Protein AF-A0AAV1Y7Z6-F1 (afdb_monomer_lite)

Structure (mmCIF, N/CA/C/O backbone):
data_AF-A0AAV1Y7Z6-F1
#
_entry.id   AF-A0AAV1Y7Z6-F1
#
loop_
_atom_site.group_PDB
_atom_site.id
_atom_site.type_symbol
_atom_site.label_atom_id
_atom_site.label_alt_id
_atom_site.label_comp_id
_atom_site.label_asym_id
_atom_site.label_entity_id
_atom_site.label_seq_id
_atom_site.pdbx_PDB_ins_code
_atom_site.Cartn_x
_atom_site.Cartn_y
_atom_site.Cartn_z
_atom_site.occupancy
_atom_site.B_iso_or_equiv
_atom_site.auth_seq_id
_atom_site.auth_comp_id
_atom_site.auth_asym_id
_atom_site.auth_atom_id
_atom_site.pdbx_PDB_model_num
ATOM 1 N N . MET A 1 1 ? 14.861 5.936 -21.894 1.00 63.06 1 MET A N 1
ATOM 2 C CA . MET A 1 1 ? 13.952 5.192 -22.804 1.00 63.06 1 MET A CA 1
ATOM 3 C C . MET A 1 1 ? 13.236 6.095 -23.799 1.00 63.06 1 MET A C 1
ATOM 5 O O . MET A 1 1 ? 13.528 5.926 -24.965 1.00 63.06 1 MET A O 1
ATOM 9 N N . ARG A 1 2 ? 12.357 7.040 -23.411 1.00 76.00 2 ARG A N 1
ATOM 10 C CA . ARG A 1 2 ? 11.553 7.829 -24.386 1.00 76.00 2 ARG A CA 1
ATOM 11 C C . ARG A 1 2 ? 12.370 8.509 -25.503 1.00 76.00 2 ARG A C 1
ATOM 13 O O . ARG A 1 2 ? 11.901 8.572 -26.627 1.00 76.00 2 ARG A O 1
ATOM 20 N N . GLU A 1 3 ? 13.583 8.959 -25.189 1.00 83.00 3 GLU A N 1
ATOM 21 C CA . GLU A 1 3 ? 14.521 9.629 -26.112 1.00 83.00 3 GLU A CA 1
ATOM 22 C C . GLU A 1 3 ? 15.692 8.727 -26.563 1.00 83.00 3 GLU A C 1
ATOM 24 O O . GLU A 1 3 ? 16.597 9.176 -27.256 1.00 83.00 3 GLU A O 1
ATOM 29 N N . TRP A 1 4 ? 15.741 7.468 -26.111 1.00 82.19 4 TRP A N 1
ATOM 30 C CA . TRP A 1 4 ? 16.903 6.586 -26.273 1.00 82.19 4 TRP A CA 1
ATOM 31 C C . TRP A 1 4 ? 16.549 5.390 -27.155 1.00 82.19 4 TRP A C 1
ATOM 33 O O . TRP A 1 4 ? 15.693 4.590 -26.783 1.00 82.19 4 TRP A O 1
ATOM 43 N N . ASN A 1 5 ? 17.304 5.175 -28.234 1.00 82.75 5 ASN A N 1
ATOM 44 C CA . ASN A 1 5 ? 17.111 4.065 -29.183 1.00 82.75 5 ASN A CA 1
ATOM 45 C C . ASN A 1 5 ? 17.452 2.659 -28.621 1.00 82.75 5 ASN A C 1
ATOM 47 O O . ASN A 1 5 ? 17.609 1.702 -29.377 1.00 82.75 5 ASN A O 1
ATOM 51 N N . ILE A 1 6 ? 17.566 2.508 -27.297 1.00 84.62 6 ILE A N 1
ATOM 52 C CA . ILE A 1 6 ? 17.810 1.230 -26.617 1.00 84.62 6 ILE A CA 1
ATOM 53 C C . ILE A 1 6 ? 16.461 0.564 -26.322 1.00 84.62 6 ILE A C 1
ATOM 55 O O . ILE A 1 6 ? 15.809 0.847 -25.317 1.00 84.62 6 ILE A O 1
ATOM 59 N N . THR A 1 7 ? 16.045 -0.329 -27.221 1.00 81.25 7 THR A N 1
ATOM 60 C CA . THR A 1 7 ? 14.744 -1.024 -27.180 1.00 81.25 7 THR A CA 1
ATOM 61 C C . THR A 1 7 ? 14.780 -2.394 -26.498 1.00 81.25 7 THR A C 1
ATOM 63 O O . THR A 1 7 ? 13.726 -2.951 -26.199 1.00 81.25 7 THR A O 1
ATOM 66 N N . ARG A 1 8 ? 15.972 -2.961 -26.259 1.00 80.88 8 ARG A N 1
ATOM 67 C CA . ARG A 1 8 ? 16.167 -4.303 -25.685 1.00 80.88 8 ARG A CA 1
ATOM 68 C C . ARG A 1 8 ? 17.341 -4.350 -24.702 1.00 80.88 8 ARG A C 1
ATOM 70 O O . ARG A 1 8 ? 18.215 -3.482 -24.726 1.00 80.88 8 ARG A O 1
ATOM 77 N N . LYS A 1 9 ? 17.369 -5.388 -23.858 1.00 80.25 9 LYS A N 1
ATOM 78 C CA . LYS A 1 9 ? 18.393 -5.605 -22.819 1.00 80.25 9 LYS A CA 1
ATOM 79 C C . LYS A 1 9 ? 19.789 -5.803 -23.421 1.00 80.25 9 LYS A C 1
ATOM 81 O O . LYS A 1 9 ? 20.770 -5.342 -22.850 1.00 80.25 9 LYS A O 1
ATOM 86 N N . GLU A 1 10 ? 19.876 -6.444 -24.582 1.00 82.81 10 GLU A N 1
ATOM 87 C CA . GLU A 1 10 ? 21.132 -6.766 -25.264 1.00 82.81 10 GLU A CA 1
ATOM 88 C C . GLU A 1 10 ? 21.862 -5.479 -25.668 1.00 82.81 10 GLU A C 1
ATOM 90 O O . GLU A 1 10 ? 23.004 -5.268 -25.266 1.00 82.81 10 GLU A O 1
ATOM 95 N N . TYR A 1 11 ? 21.157 -4.553 -26.328 1.00 85.44 11 TYR A N 1
ATOM 96 C CA . TYR A 1 11 ? 21.689 -3.236 -26.689 1.00 85.44 11 TYR A CA 1
ATOM 97 C C . TYR A 1 11 ? 22.070 -2.391 -25.462 1.00 85.44 11 TYR A C 1
ATOM 99 O O . TYR A 1 11 ? 23.028 -1.624 -25.519 1.00 85.44 11 TYR A O 1
ATOM 107 N N . ALA A 1 12 ? 21.368 -2.546 -24.331 1.00 85.69 12 ALA A N 1
ATOM 108 C CA . ALA A 1 12 ? 21.751 -1.896 -23.076 1.00 85.69 12 ALA A CA 1
ATOM 109 C C . ALA A 1 12 ? 23.082 -2.444 -22.526 1.00 85.69 12 ALA A C 1
ATOM 111 O O . 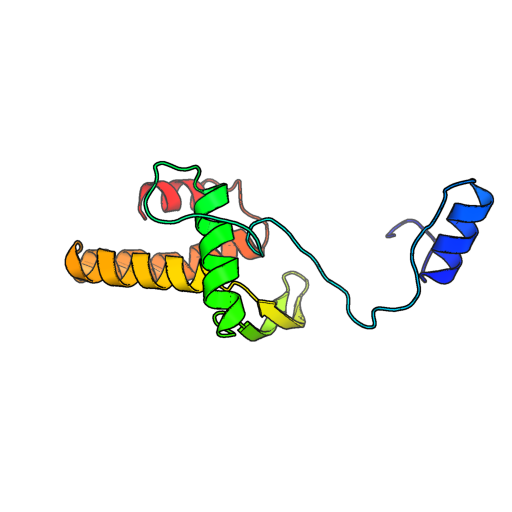ALA A 1 12 ? 23.913 -1.674 -22.048 1.00 85.69 12 ALA A O 1
ATOM 112 N N . ILE A 1 13 ? 23.313 -3.758 -22.634 1.00 84.38 13 ILE A N 1
ATOM 113 C CA . ILE A 1 13 ? 24.567 -4.414 -22.230 1.00 84.38 13 ILE A CA 1
ATOM 114 C C . ILE A 1 13 ? 25.719 -4.026 -23.170 1.00 84.38 13 ILE A C 1
ATOM 116 O O . ILE A 1 13 ? 26.828 -3.778 -22.701 1.00 84.38 13 ILE A O 1
ATOM 120 N N . GLU A 1 14 ? 25.482 -3.947 -24.480 1.00 85.38 14 GLU A N 1
ATOM 121 C CA . GLU A 1 14 ? 26.486 -3.495 -25.455 1.00 85.38 14 GLU A CA 1
ATOM 122 C C . GLU A 1 14 ? 26.869 -2.026 -25.246 1.00 85.38 14 GLU A C 1
ATOM 124 O O . GLU A 1 14 ? 28.056 -1.699 -25.217 1.00 85.38 14 GLU A O 1
ATOM 129 N N . TYR A 1 15 ? 25.882 -1.153 -25.021 1.00 87.25 15 TYR A N 1
ATOM 130 C CA . TYR A 1 15 ? 26.111 0.249 -24.674 1.00 87.25 15 TYR A CA 1
ATOM 131 C C . TYR A 1 15 ? 26.912 0.379 -23.369 1.00 87.25 15 TYR A C 1
ATOM 133 O O . TYR A 1 15 ? 27.925 1.076 -23.337 1.00 87.25 15 TYR A O 1
ATOM 141 N N . ALA A 1 16 ? 26.523 -0.349 -22.317 1.00 88.19 16 ALA A N 1
ATOM 142 C CA . ALA A 1 16 ? 27.242 -0.361 -21.044 1.00 88.19 16 ALA A CA 1
ATOM 143 C C . ALA A 1 16 ? 28.709 -0.798 -21.212 1.00 88.19 16 ALA A C 1
ATOM 145 O O . ALA A 1 16 ? 29.608 -0.083 -20.772 1.00 88.19 16 ALA A O 1
ATOM 146 N N . LYS A 1 17 ? 28.966 -1.898 -21.938 1.00 87.06 17 LYS A N 1
ATOM 147 C CA . LYS A 1 17 ? 30.327 -2.356 -22.273 1.00 87.06 17 LYS A CA 1
ATOM 148 C C . LYS A 1 17 ? 31.128 -1.294 -23.029 1.00 87.06 17 LYS A C 1
ATOM 150 O O . LYS A 1 17 ? 32.271 -1.039 -22.669 1.00 87.06 17 LYS A O 1
ATOM 155 N N . LYS A 1 18 ? 30.535 -0.649 -24.042 1.00 90.62 18 LYS A N 1
ATOM 156 C CA . LYS A 1 18 ? 31.185 0.412 -24.835 1.00 90.62 18 LYS A CA 1
ATOM 157 C C . LYS A 1 18 ? 31.580 1.632 -23.991 1.00 90.62 18 LYS A C 1
ATOM 159 O O . LYS A 1 18 ? 32.537 2.321 -24.330 1.00 90.62 18 LYS A O 1
ATOM 164 N N . HIS A 1 19 ? 30.864 1.881 -22.897 1.00 92.12 19 HIS A N 1
ATOM 165 C CA . HIS A 1 19 ? 31.130 2.964 -21.949 1.00 92.12 19 HIS A CA 1
ATOM 166 C C . HIS A 1 19 ? 31.812 2.488 -20.648 1.00 92.12 19 HIS A C 1
ATOM 168 O O . HIS A 1 19 ? 31.783 3.202 -19.651 1.00 92.12 19 HIS A O 1
ATOM 174 N N . ASN A 1 20 ? 32.446 1.304 -20.655 1.00 89.19 20 ASN A N 1
ATOM 175 C CA . ASN A 1 20 ? 33.162 0.699 -19.518 1.00 89.19 20 ASN A CA 1
ATOM 176 C C . ASN A 1 20 ? 32.329 0.532 -18.226 1.00 89.19 20 ASN A C 1
ATOM 178 O O . ASN A 1 20 ? 32.879 0.397 -17.133 1.00 89.19 20 ASN A O 1
ATOM 182 N N . VAL A 1 21 ? 30.999 0.485 -18.338 1.00 88.81 21 VAL A N 1
ATOM 183 C CA . VAL A 1 21 ? 30.092 0.203 -17.220 1.00 88.81 21 VAL A CA 1
ATOM 184 C C . VAL A 1 21 ? 30.007 -1.311 -17.018 1.00 88.81 21 VAL A C 1
ATOM 186 O O . VAL A 1 21 ? 29.548 -2.048 -17.894 1.00 88.81 21 VAL A O 1
ATOM 189 N N . LEU A 1 22 ? 30.442 -1.785 -15.849 1.00 82.56 22 LEU A N 1
ATOM 190 C CA . LEU A 1 22 ? 30.393 -3.201 -15.481 1.00 82.56 22 LEU A CA 1
ATOM 191 C C . LEU A 1 22 ? 28.943 -3.656 -15.248 1.00 82.56 22 LEU A C 1
ATOM 193 O O . LEU A 1 22 ? 28.228 -3.090 -14.424 1.00 82.56 22 LEU A O 1
ATOM 197 N N . VAL A 1 23 ? 28.517 -4.717 -15.943 1.00 79.38 23 VAL A N 1
ATOM 198 C CA . VAL A 1 23 ? 27.164 -5.289 -15.826 1.00 79.38 23 VAL A CA 1
ATOM 199 C C . VAL A 1 23 ? 27.244 -6.727 -15.316 1.00 79.38 23 VAL A C 1
ATOM 201 O O . VAL A 1 23 ? 27.599 -7.637 -16.059 1.00 79.38 23 VAL A O 1
ATOM 204 N N . ALA A 1 24 ? 26.865 -6.942 -14.054 1.00 71.44 24 ALA A N 1
ATOM 205 C CA . ALA A 1 24 ? 26.896 -8.254 -13.391 1.00 71.44 24 ALA A CA 1
ATOM 206 C C . ALA A 1 24 ? 25.659 -9.148 -13.668 1.00 71.44 24 ALA A C 1
ATOM 208 O O . ALA A 1 24 ? 25.516 -10.226 -13.093 1.00 71.44 24 ALA A O 1
ATOM 209 N N . VAL A 1 25 ? 24.721 -8.697 -14.509 1.00 65.25 25 VAL A N 1
ATOM 210 C CA . VAL A 1 25 ? 23.378 -9.292 -14.627 1.00 65.25 25 VAL A CA 1
ATOM 211 C C . VAL A 1 25 ? 23.382 -10.579 -15.460 1.00 65.25 25 VAL A C 1
ATOM 213 O O . VAL A 1 25 ? 23.499 -10.541 -16.685 1.00 65.25 25 VAL A O 1
ATOM 216 N N . THR A 1 26 ? 23.143 -11.724 -14.816 1.00 60.03 26 THR A N 1
ATOM 217 C CA . THR A 1 26 ? 22.881 -13.004 -15.498 1.00 60.03 26 THR A CA 1
ATOM 218 C C . THR A 1 26 ? 21.450 -13.086 -16.058 1.00 60.03 26 THR A C 1
ATOM 220 O O . THR A 1 26 ? 20.532 -12.403 -15.607 1.00 60.03 26 THR A O 1
ATOM 223 N N . ASN A 1 27 ? 21.225 -13.931 -17.070 1.00 55.94 27 ASN A N 1
ATOM 224 C CA . ASN A 1 27 ? 19.940 -14.052 -17.785 1.00 55.94 27 ASN A CA 1
ATOM 225 C C . ASN A 1 27 ? 18.893 -14.954 -17.085 1.00 55.94 27 ASN A C 1
ATOM 227 O O . ASN A 1 27 ? 18.087 -15.592 -17.753 1.00 55.94 27 ASN A O 1
ATOM 231 N N . LYS A 1 28 ? 18.904 -15.049 -15.748 1.00 57.94 28 LYS A N 1
ATOM 232 C CA . LYS A 1 28 ? 18.170 -16.101 -15.012 1.00 57.94 28 LYS A CA 1
ATOM 233 C C . LYS A 1 28 ? 16.705 -15.804 -14.645 1.00 57.94 28 LYS A C 1
ATOM 235 O O . LYS A 1 28 ? 16.055 -16.689 -14.097 1.00 57.94 28 LYS A O 1
ATOM 240 N N . THR A 1 29 ? 16.169 -14.613 -14.921 1.00 60.38 29 THR A N 1
ATOM 241 C CA . THR A 1 29 ? 14.806 -14.216 -14.513 1.00 60.38 29 THR A CA 1
ATOM 242 C C . THR A 1 29 ? 13.898 -13.908 -15.705 1.00 60.38 29 THR A C 1
ATOM 244 O O . THR A 1 29 ? 14.152 -12.980 -16.468 1.00 60.38 29 THR A O 1
ATOM 247 N N . ILE A 1 30 ? 12.798 -14.662 -15.833 1.00 72.75 30 ILE A N 1
ATOM 248 C CA . ILE A 1 30 ? 11.758 -14.454 -16.864 1.00 72.75 30 ILE A CA 1
ATOM 249 C C . ILE A 1 30 ? 10.710 -13.393 -16.483 1.00 72.75 30 ILE A C 1
ATOM 251 O O . ILE A 1 30 ? 9.923 -12.974 -17.325 1.00 72.75 30 ILE A O 1
ATOM 255 N N . TYR A 1 31 ? 10.704 -12.949 -15.223 1.00 75.62 31 TYR A N 1
ATOM 256 C CA . TYR A 1 31 ? 9.779 -11.947 -14.695 1.00 75.62 31 TYR A CA 1
ATOM 257 C C . TYR A 1 31 ? 10.527 -10.676 -14.291 1.00 75.62 31 TYR A C 1
ATOM 259 O O . TYR A 1 31 ? 11.616 -10.746 -13.714 1.00 75.62 31 TYR A O 1
ATOM 267 N N . SER A 1 32 ? 9.909 -9.521 -14.546 1.00 78.12 32 SER A N 1
ATOM 268 C CA . SER A 1 32 ? 10.264 -8.277 -13.859 1.00 78.12 32 SER A CA 1
ATOM 269 C C . SER A 1 32 ? 9.833 -8.377 -12.392 1.00 78.12 32 SER A C 1
ATOM 271 O O . SER A 1 32 ? 8.825 -9.018 -12.091 1.00 78.12 32 SER A O 1
ATOM 273 N N . ARG A 1 33 ? 10.614 -7.790 -11.486 1.00 81.62 33 ARG A N 1
ATOM 274 C CA . ARG A 1 33 ? 10.374 -7.785 -10.039 1.00 81.62 33 ARG A CA 1
ATOM 275 C C . ARG A 1 33 ? 10.725 -6.410 -9.484 1.00 81.62 33 ARG A C 1
ATOM 277 O O . ARG A 1 33 ? 11.661 -5.784 -9.978 1.00 81.62 33 ARG A O 1
ATOM 284 N N . ASP A 1 34 ? 10.001 -6.008 -8.452 1.00 80.25 34 ASP A N 1
ATOM 285 C CA . ASP A 1 34 ? 10.313 -4.877 -7.580 1.00 80.25 34 ASP A CA 1
ATOM 286 C C . ASP A 1 34 ? 10.341 -5.382 -6.128 1.00 80.25 34 ASP A C 1
ATOM 288 O O . ASP A 1 34 ? 9.763 -6.435 -5.841 1.00 80.25 34 ASP A O 1
ATOM 292 N N . TRP A 1 35 ? 11.067 -4.706 -5.237 1.00 77.69 35 TRP A N 1
ATOM 293 C CA . TRP A 1 35 ? 11.285 -5.168 -3.862 1.00 77.69 35 TRP A CA 1
ATOM 294 C C . TRP A 1 35 ? 11.702 -4.026 -2.924 1.00 77.69 35 TRP A C 1
ATOM 296 O O . TRP A 1 35 ? 12.546 -3.201 -3.268 1.00 77.69 35 TRP A O 1
ATOM 306 N N . ASN A 1 36 ? 11.130 -4.000 -1.719 1.00 81.62 36 ASN A N 1
ATOM 307 C CA . ASN A 1 36 ? 11.441 -3.044 -0.648 1.00 81.62 36 ASN A CA 1
ATOM 308 C C . ASN A 1 36 ? 11.043 -3.623 0.730 1.00 81.62 36 ASN A C 1
ATOM 310 O O . ASN A 1 36 ? 10.524 -4.733 0.794 1.00 81.62 36 ASN A O 1
ATOM 314 N N . LEU A 1 37 ? 11.224 -2.875 1.826 1.00 69.06 37 LEU A N 1
ATOM 315 C CA . LEU A 1 37 ? 11.047 -3.362 3.208 1.00 69.06 37 LEU A CA 1
ATOM 316 C C . LEU A 1 37 ? 9.641 -3.892 3.574 1.00 69.06 37 LEU A C 1
ATOM 318 O O . LEU A 1 37 ? 9.510 -4.637 4.541 1.00 69.06 37 LEU A O 1
ATOM 322 N N . TRP A 1 38 ? 8.595 -3.621 2.783 1.00 66.56 38 TRP A N 1
ATOM 323 C CA . TRP A 1 38 ? 7.311 -4.329 2.932 1.00 66.56 38 TRP A CA 1
ATOM 324 C C . TRP A 1 38 ? 7.394 -5.848 2.639 1.00 66.56 38 TRP A C 1
ATOM 326 O O . TRP A 1 38 ? 6.382 -6.542 2.714 1.00 66.56 38 TRP A O 1
ATOM 336 N N . HIS A 1 39 ? 8.598 -6.373 2.364 1.00 52.28 39 HIS A N 1
ATOM 337 C CA . HIS A 1 39 ? 8.878 -7.735 1.922 1.00 52.28 39 HIS A CA 1
ATOM 338 C C . HIS A 1 39 ? 10.237 -8.258 2.529 1.00 52.28 39 HIS A C 1
ATOM 340 O O . HIS A 1 39 ? 11.287 -7.945 1.975 1.00 52.28 39 HIS A O 1
ATOM 346 N N . LEU A 1 40 ? 10.228 -9.099 3.600 1.00 35.91 40 LEU A N 1
ATOM 347 C CA . LEU A 1 40 ? 11.373 -9.765 4.344 1.00 35.91 40 LEU A CA 1
ATOM 348 C C . LEU A 1 40 ? 12.320 -8.830 5.168 1.00 35.91 40 LEU A C 1
ATOM 350 O O . LEU A 1 40 ? 12.310 -7.635 4.903 1.00 35.91 40 LEU A O 1
ATOM 354 N N . SER A 1 41 ? 13.224 -9.223 6.109 1.00 42.88 41 SER A N 1
ATOM 355 C CA . SER A 1 41 ? 13.483 -10.324 7.114 1.00 42.88 41 SER A CA 1
ATOM 356 C C . SER A 1 41 ? 14.768 -9.904 7.926 1.00 42.88 41 SER A C 1
ATOM 358 O O . SER A 1 41 ? 15.597 -9.248 7.300 1.00 42.88 41 SER A O 1
ATOM 360 N N . HIS A 1 42 ? 15.121 -10.121 9.221 1.00 31.45 42 HIS A N 1
ATOM 361 C CA . HIS A 1 42 ? 14.713 -10.862 10.464 1.00 31.45 42 HIS A CA 1
ATOM 362 C C . HIS A 1 42 ? 14.916 -9.911 11.716 1.00 31.45 42 HIS A C 1
ATOM 364 O O . HIS A 1 42 ? 15.456 -8.829 11.494 1.00 31.45 42 HIS A O 1
ATOM 370 N N . GLU A 1 43 ? 14.665 -10.126 13.033 1.00 31.73 43 GLU A N 1
ATOM 371 C CA . GLU A 1 43 ? 14.245 -11.208 13.977 1.00 31.73 43 GLU A CA 1
ATOM 372 C C . GLU A 1 43 ? 13.732 -10.572 15.305 1.00 31.73 43 GLU A C 1
ATOM 374 O O . GLU A 1 43 ? 14.382 -9.646 15.791 1.00 31.73 43 GLU A O 1
ATOM 379 N N . LEU A 1 44 ? 12.669 -11.100 15.954 1.00 42.94 44 LEU A N 1
ATOM 380 C CA . LEU A 1 44 ? 12.3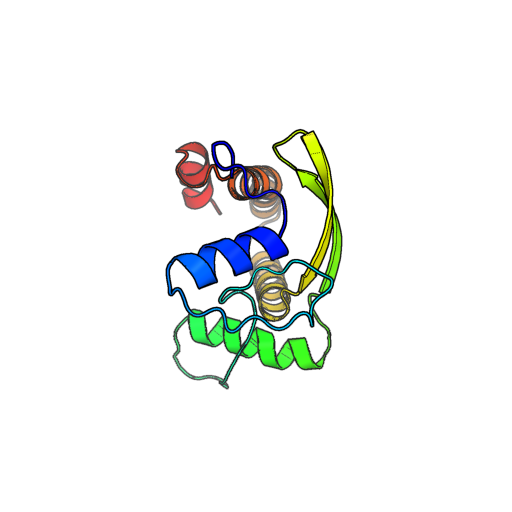00 -10.760 17.345 1.00 42.94 44 LEU A CA 1
ATOM 381 C C . LEU A 1 44 ? 11.252 -11.680 18.000 1.00 42.94 44 LEU A C 1
ATOM 383 O O . LEU A 1 44 ? 10.424 -12.311 17.346 1.00 42.94 44 LEU A O 1
ATOM 387 N N . MET A 1 45 ? 11.215 -11.604 19.336 1.00 39.97 45 MET A N 1
ATOM 388 C CA . MET A 1 45 ? 10.077 -11.929 20.201 1.00 39.97 45 MET A CA 1
ATOM 389 C C . MET A 1 45 ? 9.986 -10.894 21.343 1.00 39.97 45 MET A C 1
ATOM 391 O O . MET A 1 45 ? 10.878 -10.856 22.190 1.00 39.97 45 MET A O 1
ATOM 395 N N . GL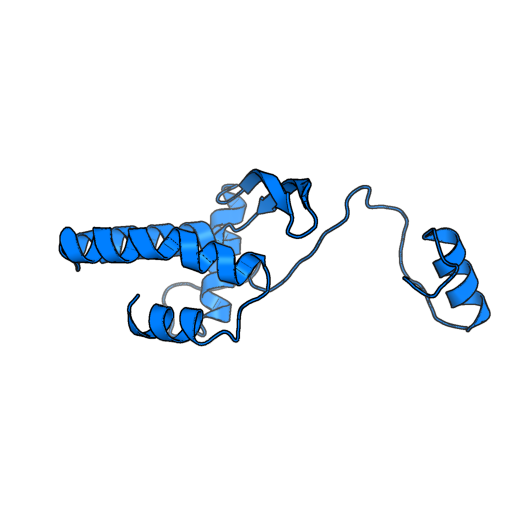Y A 1 46 ? 8.926 -10.076 21.387 1.00 51.09 46 GLY A N 1
ATOM 396 C CA . GLY A 1 46 ? 8.495 -9.331 22.589 1.00 51.09 46 GLY A CA 1
ATOM 397 C C . GLY A 1 46 ? 9.463 -8.296 23.193 1.00 51.09 46 GLY A C 1
ATOM 398 O O . GLY A 1 46 ? 9.481 -8.143 24.413 1.00 51.09 46 GLY A O 1
ATOM 399 N N . ARG A 1 47 ? 10.274 -7.608 22.379 1.00 54.06 47 ARG A N 1
ATOM 400 C CA . ARG A 1 47 ? 11.207 -6.539 22.808 1.00 54.06 47 ARG A CA 1
ATOM 401 C C . ARG A 1 47 ? 10.712 -5.184 22.282 1.00 54.06 47 ARG A C 1
ATOM 403 O O . ARG A 1 47 ? 9.889 -5.153 21.372 1.00 54.06 47 ARG A O 1
ATOM 410 N N . ASP A 1 48 ? 11.221 -4.081 22.823 1.00 66.81 48 ASP A N 1
ATOM 411 C CA . ASP A 1 48 ? 10.978 -2.745 22.259 1.00 66.81 48 ASP A CA 1
ATOM 412 C C . ASP A 1 48 ? 11.802 -2.572 20.968 1.00 66.81 48 ASP A C 1
ATOM 414 O O . ASP A 1 48 ? 13.010 -2.835 20.973 1.00 66.81 48 ASP A O 1
ATOM 418 N N . ILE A 1 49 ? 11.155 -2.222 19.851 1.00 77.06 49 ILE A N 1
ATOM 419 C CA . ILE A 1 49 ? 11.756 -2.265 18.507 1.00 77.06 49 ILE A CA 1
ATOM 420 C C . ILE A 1 49 ? 11.212 -1.232 17.526 1.00 77.06 49 ILE A C 1
ATOM 422 O O . ILE A 1 49 ? 10.090 -0.740 17.623 1.00 77.06 49 ILE A O 1
ATOM 426 N N . SER A 1 50 ? 12.013 -0.978 16.489 1.00 85.19 50 SER A N 1
ATOM 427 C CA . SER A 1 50 ? 11.586 -0.191 15.339 1.00 85.19 50 SER A CA 1
ATOM 428 C C . SER A 1 50 ? 10.448 -0.879 14.555 1.00 85.19 50 SER A C 1
ATOM 430 O O . SER A 1 50 ? 10.484 -2.099 14.371 1.00 85.19 50 SER A O 1
ATOM 432 N N . PRO A 1 51 ? 9.492 -0.121 13.978 1.00 83.06 51 PRO A N 1
ATOM 433 C CA . PRO A 1 51 ? 8.474 -0.675 13.077 1.00 83.06 51 PRO A CA 1
ATOM 434 C C . PRO A 1 51 ? 9.059 -1.391 11.850 1.00 83.06 51 PRO A C 1
ATOM 436 O O . PRO A 1 51 ? 8.434 -2.297 11.300 1.00 83.06 51 PRO A O 1
ATOM 439 N N . ALA A 1 52 ? 10.272 -0.999 11.438 1.00 85.19 52 ALA A N 1
ATOM 440 C CA . ALA A 1 52 ? 11.028 -1.653 10.379 1.00 85.19 52 ALA A CA 1
ATOM 441 C C . ALA A 1 52 ? 11.341 -3.115 10.728 1.00 85.19 52 ALA A C 1
ATOM 443 O O . ALA A 1 52 ? 11.132 -3.978 9.882 1.00 85.19 52 ALA A O 1
ATOM 444 N N . SER A 1 53 ? 11.774 -3.383 11.966 1.00 82.69 53 SER A N 1
ATOM 445 C CA . SER A 1 53 ? 12.014 -4.730 12.504 1.00 82.69 53 SER A CA 1
ATOM 446 C C . SER A 1 53 ? 10.706 -5.530 12.592 1.00 82.69 53 SER A C 1
ATOM 448 O O . SER A 1 53 ? 10.613 -6.621 12.035 1.00 82.69 53 SER A O 1
ATOM 450 N N . LEU A 1 54 ? 9.642 -4.944 13.157 1.00 83.88 54 LEU A N 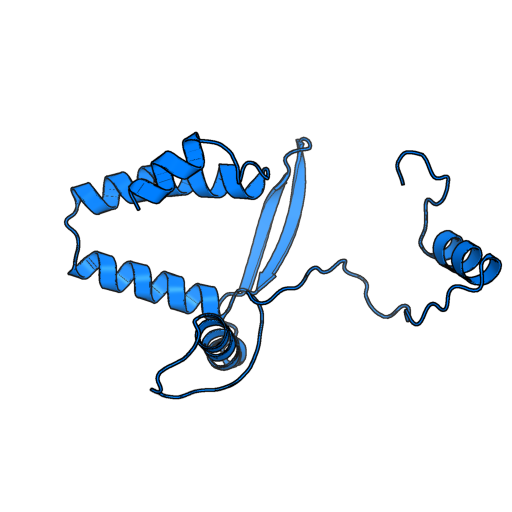1
ATOM 451 C CA . LEU A 1 54 ? 8.365 -5.643 13.362 1.00 83.88 54 LEU A CA 1
ATOM 452 C C . LEU A 1 54 ? 7.793 -6.219 12.055 1.00 83.88 54 LEU A C 1
ATOM 454 O O . LEU A 1 54 ? 7.403 -7.383 11.976 1.00 83.88 54 LEU A O 1
ATOM 458 N N . LEU A 1 55 ? 7.759 -5.405 10.999 1.00 85.94 55 LEU A N 1
ATOM 459 C CA . LEU A 1 55 ? 7.277 -5.822 9.681 1.00 85.94 55 LEU A CA 1
ATOM 460 C C . LEU A 1 55 ? 8.158 -6.928 9.075 1.00 85.94 55 LEU A C 1
ATOM 462 O O . LEU A 1 55 ? 7.654 -7.903 8.514 1.00 85.94 55 LEU A O 1
ATOM 466 N N . VAL A 1 56 ? 9.472 -6.785 9.234 1.00 85.88 56 VAL A N 1
ATOM 467 C CA . VAL A 1 56 ? 10.521 -7.743 8.866 1.00 85.88 56 VAL A CA 1
ATOM 468 C C . VAL A 1 56 ? 10.311 -9.119 9.523 1.00 85.88 56 VAL A C 1
ATOM 470 O O . VAL A 1 56 ? 10.455 -10.147 8.861 1.00 85.88 56 VAL A O 1
ATOM 473 N N . GLU A 1 57 ? 9.921 -9.159 10.792 1.00 83.12 57 GLU A N 1
ATOM 474 C CA . GLU A 1 57 ? 9.718 -10.388 11.572 1.00 83.12 57 GLU A CA 1
ATOM 475 C C . GLU A 1 57 ? 8.438 -11.112 11.180 1.00 83.12 57 GLU A C 1
ATOM 477 O O . GLU A 1 57 ? 8.431 -12.321 10.936 1.00 83.12 57 GLU A O 1
ATOM 482 N N . LEU A 1 58 ? 7.349 -10.350 11.070 1.00 87.12 58 LEU A N 1
ATOM 483 C CA . LEU A 1 58 ? 6.064 -10.863 10.622 1.00 87.12 58 LEU A CA 1
ATOM 484 C C . LEU A 1 58 ? 6.176 -11.388 9.185 1.00 87.12 58 LEU A C 1
ATOM 486 O O . LEU A 1 58 ? 5.582 -12.420 8.875 1.00 87.12 58 LEU A O 1
ATOM 490 N N . ASN A 1 59 ? 6.991 -10.749 8.335 1.00 88.69 59 ASN A N 1
ATOM 491 C CA . ASN A 1 59 ? 7.345 -11.260 7.010 1.00 88.69 59 ASN A CA 1
ATOM 492 C C . ASN A 1 59 ? 8.035 -12.634 7.080 1.00 88.69 59 ASN A C 1
ATOM 494 O O . ASN A 1 59 ? 7.682 -13.516 6.300 1.00 88.69 59 ASN A O 1
ATOM 498 N N . GLU A 1 60 ? 8.981 -12.847 8.000 1.00 86.69 60 GLU A N 1
ATOM 499 C CA . GLU A 1 60 ? 9.659 -14.142 8.127 1.00 86.69 60 GLU A CA 1
ATOM 500 C C . GLU A 1 60 ? 8.733 -15.237 8.668 1.00 86.69 60 GLU A C 1
ATOM 502 O O . GLU A 1 60 ? 8.617 -16.302 8.059 1.00 86.69 60 GLU A O 1
ATOM 507 N N . VAL A 1 61 ? 8.070 -14.990 9.802 1.00 88.19 61 VAL A N 1
ATOM 508 C CA . VAL A 1 61 ? 7.211 -15.989 10.458 1.00 88.19 61 VAL A CA 1
ATOM 509 C C . VAL A 1 61 ? 6.092 -16.422 9.517 1.00 88.19 61 VAL A C 1
ATOM 511 O O . VAL A 1 61 ? 5.879 -17.615 9.321 1.00 88.19 61 VAL A O 1
ATOM 514 N N . SER A 1 62 ? 5.400 -15.468 8.895 1.00 90.06 62 SER A N 1
ATOM 515 C CA . SER A 1 62 ? 4.235 -15.767 8.058 1.00 90.06 62 SER A CA 1
ATOM 516 C C . SER A 1 62 ? 4.598 -16.187 6.627 1.00 90.06 62 SER A C 1
ATOM 518 O O . SER A 1 62 ? 3.869 -16.975 6.023 1.00 90.06 62 SER A O 1
ATOM 520 N N . GLY A 1 63 ? 5.777 -15.795 6.125 1.00 90.62 63 GLY A N 1
ATOM 521 C CA . GLY A 1 63 ? 6.338 -16.307 4.872 1.00 90.62 63 GLY A CA 1
ATOM 522 C C . GLY A 1 63 ? 6.620 -17.815 4.909 1.00 90.62 63 GLY A C 1
ATOM 523 O O . GLY A 1 63 ? 6.380 -18.504 3.920 1.00 90.62 63 GLY A O 1
ATOM 524 N N . ARG A 1 64 ? 7.015 -18.366 6.070 1.00 92.38 64 ARG A N 1
ATOM 525 C CA . ARG A 1 64 ? 7.134 -19.828 6.292 1.00 92.38 64 ARG A CA 1
ATOM 526 C C . ARG A 1 64 ? 5.791 -20.576 6.202 1.00 92.38 64 ARG A C 1
ATOM 528 O O . ARG A 1 64 ? 5.791 -21.799 6.101 1.00 92.38 64 ARG A O 1
ATOM 535 N N . HIS A 1 65 ? 4.670 -19.854 6.238 1.00 93.44 65 HIS A N 1
ATOM 536 C CA . HIS A 1 65 ? 3.303 -20.378 6.160 1.00 93.44 65 HIS A CA 1
ATOM 537 C C . HIS A 1 65 ? 2.556 -19.926 4.885 1.00 93.44 65 HIS A C 1
ATOM 539 O O . HIS A 1 65 ? 1.336 -20.046 4.823 1.00 93.44 65 HIS A O 1
ATOM 545 N N . GLU A 1 66 ? 3.272 -19.402 3.880 1.00 91.50 66 GLU A N 1
ATOM 546 C CA . GLU A 1 66 ? 2.735 -18.895 2.598 1.00 91.50 66 GLU A CA 1
ATOM 547 C C . GLU A 1 66 ? 1.638 -17.809 2.715 1.00 91.50 66 GLU A C 1
ATOM 549 O O . GLU A 1 66 ? 0.860 -17.576 1.787 1.00 91.50 66 GLU A O 1
ATOM 554 N N . ILE A 1 67 ? 1.587 -17.102 3.847 1.00 93.81 67 ILE A N 1
ATOM 555 C CA . ILE A 1 67 ? 0.612 -16.036 4.103 1.00 93.81 67 ILE A CA 1
ATOM 556 C C . ILE A 1 67 ? 0.897 -14.822 3.201 1.00 93.81 67 ILE A C 1
ATOM 558 O O . ILE A 1 67 ? 2.045 -14.474 2.934 1.00 93.81 67 ILE A O 1
ATOM 562 N N . GLY A 1 68 ? -0.160 -14.141 2.749 1.00 90.31 68 GLY A N 1
ATOM 563 C CA . GLY A 1 68 ? -0.053 -12.850 2.059 1.00 90.31 68 GLY A CA 1
ATOM 564 C C . GLY A 1 68 ? 0.327 -12.901 0.575 1.00 90.31 68 GLY A C 1
ATOM 565 O O . GLY A 1 68 ? 0.654 -11.859 0.008 1.00 90.31 68 GLY A O 1
ATOM 566 N N . ARG A 1 69 ? 0.274 -14.072 -0.075 1.00 93.81 69 ARG A N 1
ATOM 567 C CA . ARG A 1 69 ? 0.389 -14.188 -1.541 1.00 93.81 69 ARG A CA 1
ATOM 568 C C . ARG A 1 69 ? -0.945 -13.867 -2.228 1.00 93.81 69 ARG A C 1
ATOM 570 O O . ARG A 1 69 ? -1.974 -14.445 -1.886 1.00 93.81 69 ARG A O 1
ATOM 577 N N . ILE A 1 70 ? -0.923 -12.990 -3.234 1.00 92.00 70 ILE A N 1
ATOM 578 C CA . ILE A 1 70 ? -2.090 -12.584 -4.034 1.00 92.00 70 ILE A CA 1
ATOM 579 C C . ILE A 1 70 ? -1.726 -12.585 -5.524 1.00 92.00 70 ILE A C 1
ATOM 581 O O . ILE A 1 70 ? -0.776 -11.926 -5.931 1.00 92.00 70 ILE A O 1
ATOM 585 N N . ASP A 1 71 ? -2.510 -13.276 -6.351 1.00 94.38 71 ASP A N 1
ATOM 586 C CA . ASP A 1 71 ? -2.454 -13.205 -7.819 1.00 94.38 71 ASP A CA 1
ATOM 587 C C . ASP A 1 71 ? -3.677 -12.423 -8.314 1.00 94.38 71 ASP A C 1
ATOM 589 O O . ASP A 1 71 ? -4.815 -12.796 -8.021 1.00 94.38 71 ASP A O 1
ATOM 593 N N . MET A 1 72 ? -3.463 -11.301 -9.005 1.00 94.19 72 MET A N 1
ATOM 594 C CA . MET A 1 72 ? -4.550 -10.407 -9.413 1.00 94.19 72 MET A CA 1
ATOM 595 C C . MET A 1 72 ? -4.314 -9.721 -10.759 1.00 94.19 72 MET A C 1
ATOM 597 O O . MET A 1 72 ? -3.186 -9.587 -11.233 1.00 94.19 72 MET A O 1
ATOM 601 N N . VAL A 1 73 ? -5.406 -9.232 -11.359 1.00 95.62 73 VAL A N 1
ATOM 602 C CA . VAL A 1 73 ? -5.389 -8.390 -12.563 1.00 95.62 73 VAL A CA 1
ATOM 603 C C . VAL A 1 73 ? -5.832 -6.970 -12.206 1.00 95.62 73 VAL A C 1
ATOM 605 O O . VAL A 1 73 ? -7.011 -6.717 -11.964 1.00 95.62 73 VAL A O 1
ATOM 608 N N . GLU A 1 74 ? -4.885 -6.037 -12.207 1.00 92.25 74 GLU A N 1
ATOM 609 C CA . GLU A 1 74 ? -5.090 -4.622 -11.879 1.00 92.25 74 GLU A CA 1
ATOM 610 C C . GLU A 1 74 ? -5.389 -3.760 -13.122 1.00 92.25 74 GLU A C 1
ATOM 612 O O . GLU A 1 74 ? -5.153 -4.170 -14.264 1.00 92.25 74 GLU A O 1
ATOM 617 N N . ASN A 1 75 ? -5.887 -2.537 -12.903 1.00 94.06 75 ASN A N 1
ATOM 618 C CA . ASN A 1 75 ? -6.059 -1.516 -13.943 1.00 94.06 75 ASN A CA 1
ATOM 619 C C . ASN A 1 75 ? -4.998 -0.423 -13.763 1.00 94.06 75 ASN A C 1
ATOM 621 O O . ASN A 1 75 ? -5.038 0.312 -12.778 1.00 94.06 75 ASN A O 1
ATOM 625 N N . ARG A 1 76 ? -4.082 -0.283 -14.723 1.00 91.19 76 ARG A N 1
ATOM 626 C CA . ARG A 1 76 ? -2.995 0.700 -14.657 1.00 91.19 76 ARG A CA 1
ATOM 627 C C . ARG A 1 76 ? -3.489 2.099 -14.997 1.00 91.19 76 ARG A C 1
ATOM 629 O O . ARG A 1 76 ? -4.360 2.266 -15.847 1.00 91.19 76 ARG A O 1
ATOM 636 N N . LEU A 1 77 ? -2.845 3.117 -14.418 1.00 88.19 77 LEU A N 1
ATOM 637 C CA . LEU A 1 77 ? -3.118 4.535 -14.706 1.00 88.19 77 LEU A CA 1
ATOM 638 C C . LEU A 1 77 ? -3.061 4.865 -16.213 1.00 88.19 77 LEU A C 1
ATOM 640 O O . LEU A 1 77 ? -3.803 5.716 -16.689 1.00 88.19 77 LEU A O 1
ATOM 644 N N . VAL A 1 78 ? -2.224 4.151 -16.972 1.00 90.00 78 VAL A N 1
ATOM 645 C CA . VAL A 1 78 ? -2.074 4.282 -18.435 1.00 90.00 78 VAL A CA 1
ATOM 646 C C . VAL A 1 78 ? -3.149 3.538 -19.256 1.00 90.00 78 VAL A C 1
ATOM 648 O O . VAL A 1 78 ? -2.958 3.302 -20.444 1.00 90.00 78 VAL A O 1
ATOM 651 N N . GLY A 1 79 ? -4.265 3.130 -18.643 1.00 91.81 79 GLY A N 1
ATOM 652 C CA . GLY A 1 79 ? -5.451 2.594 -19.332 1.00 91.81 79 GLY A CA 1
ATOM 653 C C . GLY A 1 79 ? -5.402 1.111 -19.731 1.00 91.81 79 GLY A C 1
ATOM 654 O O . GLY A 1 79 ? -6.386 0.593 -20.253 1.00 91.81 79 GLY A O 1
ATOM 655 N N . MET A 1 80 ? -4.298 0.407 -19.471 1.00 95.56 80 MET A N 1
ATOM 656 C CA . MET A 1 80 ? -4.163 -1.039 -19.713 1.00 95.56 80 MET A CA 1
ATOM 657 C C . MET A 1 80 ? -4.388 -1.860 -18.437 1.00 95.56 80 MET A C 1
ATOM 659 O O . MET A 1 80 ? -4.219 -1.355 -17.329 1.00 95.56 80 MET A O 1
ATOM 663 N N . LYS A 1 81 ? -4.695 -3.152 -18.584 1.00 94.94 81 LYS A N 1
ATOM 664 C CA . LYS A 1 81 ? -4.640 -4.119 -17.478 1.00 94.94 81 LYS A CA 1
ATOM 665 C C . LYS A 1 81 ? -3.250 -4.748 -17.367 1.00 94.94 81 LYS A C 1
ATOM 667 O O . LYS A 1 81 ? -2.553 -4.883 -18.371 1.00 94.94 81 LYS A O 1
ATOM 672 N N . SER A 1 82 ? -2.879 -5.195 -16.172 1.00 93.25 82 SER A N 1
ATOM 673 C CA . SER A 1 82 ? -1.712 -6.061 -15.949 1.00 93.25 82 SER A CA 1
ATOM 674 C C . SER A 1 82 ? -2.025 -7.124 -14.906 1.00 93.25 82 SER A C 1
ATOM 676 O O . SER A 1 82 ? -2.785 -6.865 -13.980 1.00 93.25 82 SER A O 1
ATOM 678 N N . ARG A 1 83 ? -1.432 -8.314 -15.047 1.00 94.44 83 ARG A N 1
ATOM 679 C CA . ARG A 1 83 ? -1.444 -9.348 -14.005 1.00 94.44 83 ARG A CA 1
ATOM 680 C C . ARG A 1 83 ? -0.178 -9.224 -13.162 1.00 94.44 83 ARG A C 1
ATOM 682 O O . ARG A 1 83 ? 0.902 -9.072 -13.731 1.00 94.44 83 ARG A O 1
ATOM 689 N N . GLY A 1 84 ? -0.322 -9.306 -11.847 1.00 92.44 84 GLY A N 1
ATOM 690 C CA . GLY A 1 84 ? 0.779 -9.322 -10.889 1.00 92.44 84 GLY A CA 1
ATOM 691 C C . GLY A 1 84 ? 0.570 -10.422 -9.855 1.00 92.44 84 GLY A C 1
ATOM 692 O O . GLY A 1 84 ? -0.564 -10.691 -9.461 1.00 92.44 84 GLY A O 1
ATOM 693 N N . VAL A 1 85 ? 1.671 -11.045 -9.433 1.00 92.19 85 VAL A N 1
ATOM 694 C CA . VAL A 1 85 ? 1.715 -11.868 -8.220 1.00 92.19 85 VAL A CA 1
ATOM 695 C C . VAL A 1 85 ? 2.466 -11.055 -7.175 1.00 92.19 85 VAL A C 1
ATOM 697 O O . VAL A 1 85 ? 3.597 -10.633 -7.417 1.00 92.19 85 VAL A O 1
ATOM 700 N N . TYR A 1 86 ? 1.807 -10.814 -6.051 1.00 92.25 86 TYR A N 1
ATOM 701 C CA . TYR A 1 86 ? 2.255 -9.976 -4.947 1.00 92.25 86 TYR A CA 1
ATOM 702 C C . TYR A 1 86 ? 2.381 -10.827 -3.682 1.00 92.25 86 TYR A C 1
ATOM 704 O O . TYR A 1 86 ? 1.615 -11.771 -3.498 1.00 92.25 86 TYR A O 1
ATOM 712 N N . GLU A 1 87 ? 3.347 -10.511 -2.820 1.00 91.88 87 GLU A N 1
ATOM 713 C CA . GLU A 1 87 ? 3.642 -11.279 -1.605 1.00 91.88 87 GLU A CA 1
ATOM 714 C C . GLU A 1 87 ? 3.931 -10.311 -0.449 1.00 91.88 87 GLU A C 1
ATOM 716 O O . GLU A 1 87 ? 5.046 -9.812 -0.323 1.00 91.88 87 GLU A O 1
ATOM 721 N N . THR A 1 88 ? 2.930 -10.030 0.391 1.00 91.62 88 THR A N 1
ATOM 722 C CA . THR A 1 88 ? 3.029 -9.118 1.553 1.00 91.62 88 THR A CA 1
ATOM 723 C C . THR A 1 88 ? 2.736 -9.847 2.880 1.00 91.62 88 THR A C 1
ATOM 725 O O . THR A 1 88 ? 1.751 -9.538 3.562 1.00 91.62 88 THR A O 1
ATOM 728 N N . PRO A 1 89 ? 3.570 -10.837 3.271 1.00 92.38 89 PRO A N 1
ATOM 729 C CA . PRO A 1 89 ? 3.306 -11.738 4.398 1.00 92.38 89 PRO A CA 1
ATOM 730 C C . PRO A 1 89 ? 3.051 -11.008 5.729 1.00 92.38 89 PRO A C 1
ATOM 732 O O . PRO A 1 89 ? 1.960 -11.090 6.298 1.00 92.38 89 PRO A O 1
ATOM 735 N N . GLY A 1 90 ? 4.010 -10.206 6.195 1.00 90.44 90 GLY A N 1
ATOM 736 C CA . GLY A 1 90 ? 3.909 -9.472 7.457 1.00 90.44 90 GLY A CA 1
ATOM 737 C C . GLY A 1 90 ? 2.868 -8.357 7.422 1.00 90.44 90 GLY A C 1
ATOM 738 O O . GLY A 1 90 ? 2.139 -8.164 8.393 1.00 90.44 90 GLY A O 1
ATOM 739 N N . GLY A 1 91 ? 2.718 -7.690 6.272 1.00 91.50 91 GLY A N 1
ATOM 740 C CA . GLY A 1 91 ? 1.647 -6.715 6.045 1.00 91.50 91 GLY A CA 1
ATOM 741 C C . GLY A 1 91 ? 0.246 -7.327 6.174 1.00 91.50 91 GLY A C 1
ATOM 742 O O . GLY A 1 91 ? -0.654 -6.684 6.707 1.00 91.50 91 GLY A O 1
ATOM 743 N N . THR A 1 92 ? 0.071 -8.591 5.775 1.00 94.50 92 THR A N 1
ATOM 744 C CA . THR A 1 92 ? -1.196 -9.330 5.920 1.00 94.50 92 THR A CA 1
ATOM 745 C C . THR A 1 92 ? -1.521 -9.622 7.388 1.00 94.50 92 THR A C 1
ATOM 747 O O . THR A 1 92 ? -2.682 -9.504 7.794 1.00 94.50 92 THR A O 1
ATOM 750 N N . ILE A 1 93 ? -0.513 -9.932 8.215 1.00 93.06 93 ILE A N 1
ATOM 751 C CA . ILE A 1 93 ? -0.708 -10.049 9.668 1.00 93.06 93 ILE A CA 1
ATOM 752 C C . ILE A 1 93 ? -1.026 -8.684 10.289 1.00 93.06 93 ILE A C 1
ATOM 754 O O . ILE A 1 93 ? -2.013 -8.587 11.013 1.00 93.06 93 ILE A O 1
ATOM 758 N N . LEU A 1 94 ? -0.269 -7.625 9.979 1.00 91.94 94 LEU A N 1
ATOM 759 C CA . LEU A 1 94 ? -0.535 -6.282 10.518 1.00 91.94 94 LEU A CA 1
ATOM 760 C C . LEU A 1 94 ? -1.941 -5.777 10.164 1.00 91.94 94 LEU A C 1
ATOM 762 O O . LEU A 1 94 ? -2.637 -5.266 11.035 1.00 91.94 94 LEU A O 1
ATOM 766 N N . PHE A 1 95 ? -2.392 -5.974 8.922 1.00 93.38 95 PHE A N 1
ATOM 767 C CA . PHE A 1 95 ? -3.747 -5.611 8.494 1.00 93.38 95 PHE A CA 1
ATOM 768 C C . PHE A 1 95 ? -4.832 -6.426 9.216 1.00 93.38 95 PHE A C 1
ATOM 770 O O . PHE A 1 95 ? -5.897 -5.907 9.541 1.00 93.38 95 PHE A O 1
ATOM 777 N N . THR A 1 96 ? -4.555 -7.699 9.516 1.00 94.00 96 THR A N 1
ATOM 778 C CA . THR A 1 96 ? -5.454 -8.527 10.332 1.00 94.00 96 THR A CA 1
ATOM 779 C C . THR A 1 96 ? -5.519 -8.000 11.768 1.00 94.00 96 THR A C 1
ATOM 781 O O . THR A 1 96 ? -6.613 -7.812 12.289 1.00 94.00 96 THR A O 1
ATOM 784 N N . ILE A 1 97 ? -4.375 -7.686 12.385 1.00 90.94 97 ILE A N 1
ATOM 785 C CA . ILE A 1 97 ? -4.303 -7.141 13.750 1.00 90.94 97 ILE A CA 1
ATOM 786 C C . ILE A 1 97 ? -4.988 -5.764 13.846 1.00 90.94 97 ILE A C 1
ATOM 788 O O . ILE A 1 97 ? -5.744 -5.549 14.790 1.00 90.94 97 ILE A O 1
ATOM 792 N N . GLU A 1 98 ? -4.794 -4.859 12.875 1.00 92.62 98 GLU A N 1
ATOM 793 C CA . GLU A 1 98 ? -5.481 -3.551 12.824 1.00 92.62 98 GLU A CA 1
ATOM 794 C C . GLU A 1 98 ? -7.000 -3.719 12.825 1.00 92.62 98 GLU A C 1
ATOM 796 O O . GLU A 1 98 ? -7.687 -3.079 13.624 1.00 92.62 98 GLU A O 1
ATOM 801 N N . ARG A 1 99 ? -7.510 -4.628 11.986 1.00 92.25 99 ARG A N 1
ATOM 802 C CA . ARG A 1 99 ? -8.942 -4.900 11.868 1.00 92.25 99 ARG A CA 1
ATOM 803 C C . ARG A 1 99 ? -9.526 -5.471 13.158 1.00 92.25 99 ARG A C 1
ATOM 805 O O . ARG A 1 99 ? -10.539 -4.959 13.629 1.00 92.25 99 ARG A O 1
ATOM 812 N N . GLU A 1 100 ? -8.906 -6.501 13.738 1.00 94.06 100 GLU A N 1
ATOM 813 C CA . GLU A 1 100 ? -9.419 -7.110 14.972 1.00 94.06 100 GLU A CA 1
ATOM 814 C C . GLU A 1 100 ? -9.372 -6.112 16.143 1.00 94.06 100 GLU A C 1
ATOM 816 O O . GLU A 1 100 ? -10.362 -5.973 16.861 1.00 94.06 100 GLU A O 1
ATOM 821 N N . LEU A 1 101 ? -8.291 -5.333 16.293 1.00 93.38 101 LEU A N 1
ATOM 822 C CA . LEU A 1 101 ? -8.207 -4.287 17.321 1.00 93.38 101 LEU A CA 1
ATOM 823 C C . LEU A 1 101 ? -9.260 -3.189 17.116 1.00 93.38 101 LEU A C 1
ATOM 825 O O . LEU A 1 101 ? -9.947 -2.823 18.071 1.00 93.38 101 LEU A O 1
ATOM 829 N N . LYS A 1 102 ? -9.448 -2.693 15.885 1.00 92.44 102 LYS A N 1
ATOM 830 C CA . LYS A 1 102 ? -10.490 -1.694 15.595 1.00 92.44 102 LYS A CA 1
ATOM 831 C C . LYS A 1 102 ? -11.904 -2.252 15.797 1.00 92.44 102 LYS A C 1
ATOM 833 O O . LYS A 1 102 ? -12.757 -1.502 16.252 1.00 92.44 102 LYS A O 1
ATOM 838 N N . SER A 1 103 ? -12.143 -3.552 15.589 1.00 92.06 103 SER A N 1
ATOM 839 C CA . SER A 1 103 ? -13.441 -4.192 15.886 1.00 92.06 103 SER A CA 1
ATOM 840 C C . SER A 1 103 ? -13.799 -4.241 17.381 1.00 92.06 103 SER A C 1
ATOM 842 O O . SER A 1 103 ? -14.975 -4.346 17.725 1.00 92.06 103 SER A O 1
ATOM 844 N N . LEU A 1 104 ? -12.796 -4.152 18.264 1.00 94.50 104 LEU A N 1
ATOM 845 C CA . LEU A 1 104 ? -12.964 -4.114 19.720 1.00 94.50 104 LEU A CA 1
ATOM 846 C C . LEU A 1 104 ? -12.989 -2.683 20.280 1.00 94.50 104 LEU A C 1
ATOM 848 O O . LEU A 1 104 ? -13.572 -2.455 21.338 1.00 94.50 104 LEU A O 1
ATOM 852 N N . ALA A 1 105 ? -12.327 -1.739 19.603 1.00 94.81 105 ALA A N 1
ATOM 853 C CA . ALA A 1 105 ? -12.094 -0.382 20.098 1.00 94.81 105 ALA A CA 1
ATOM 854 C C . ALA A 1 105 ? -12.995 0.700 19.475 1.00 94.81 105 ALA A C 1
ATOM 856 O O . ALA A 1 105 ? -13.151 1.760 20.079 1.00 94.81 105 ALA A O 1
ATOM 857 N N . LEU A 1 106 ? -13.559 0.469 18.283 1.00 95.69 106 LEU A N 1
ATOM 858 C CA . LEU A 1 106 ? -14.363 1.450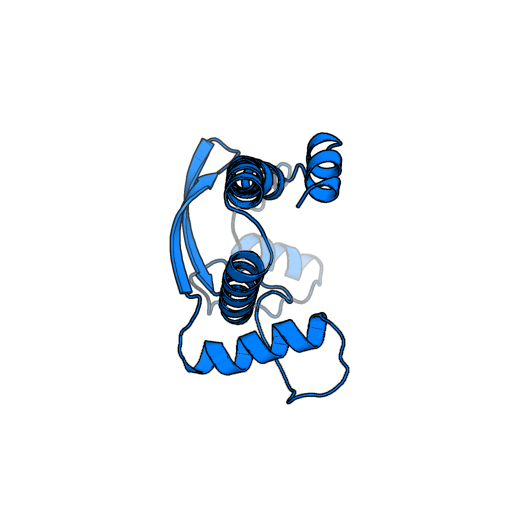 17.544 1.00 95.69 106 LEU A CA 1
ATOM 859 C C . LEU A 1 106 ? -15.819 0.999 17.404 1.00 95.69 106 LEU A C 1
ATOM 861 O O . LEU A 1 106 ? -16.124 -0.192 17.339 1.00 95.69 106 LEU A O 1
ATOM 865 N N . ASP A 1 107 ? -16.729 1.967 17.318 1.00 96.31 107 ASP A N 1
ATOM 866 C CA . ASP A 1 107 ? -18.130 1.704 17.015 1.00 96.31 107 ASP A CA 1
ATOM 867 C C . ASP A 1 107 ? -18.366 1.439 15.513 1.00 96.31 107 ASP A C 1
ATOM 869 O O . ASP A 1 107 ? -17.509 1.655 14.650 1.00 96.31 107 ASP A O 1
ATOM 873 N N . ARG A 1 108 ? -19.581 0.980 15.200 1.00 94.56 108 ARG A N 1
ATOM 874 C CA . ARG A 1 108 ? -20.003 0.614 13.844 1.00 94.56 108 ARG A CA 1
ATOM 875 C C . ARG A 1 108 ? -19.915 1.765 12.841 1.00 94.56 108 ARG A C 1
ATOM 877 O O . ARG A 1 108 ? -19.512 1.522 11.705 1.00 94.56 108 ARG A O 1
ATOM 884 N N . GLU A 1 109 ? -20.334 2.965 13.222 1.00 96.25 109 GLU A N 1
ATOM 885 C CA . GLU A 1 109 ? -20.435 4.098 12.304 1.00 96.25 109 GLU A CA 1
ATOM 886 C C . GLU A 1 109 ? -19.031 4.624 11.987 1.00 96.25 109 GLU A C 1
ATOM 888 O O . GLU A 1 109 ? -18.697 4.816 10.817 1.00 96.25 109 GLU A O 1
ATOM 893 N N . THR A 1 110 ? -18.157 4.721 12.996 1.00 94.94 110 THR A N 1
ATOM 894 C CA . THR A 1 110 ? -16.735 5.061 12.805 1.00 94.94 110 THR A CA 1
ATOM 895 C C . THR A 1 110 ? -16.037 4.091 11.843 1.00 94.94 110 THR A C 1
ATOM 897 O O . THR A 1 110 ? -15.343 4.529 10.921 1.00 94.94 110 THR A O 1
ATOM 900 N N . ILE A 1 111 ? -16.258 2.776 11.989 1.00 94.31 111 ILE A N 1
ATOM 901 C CA . ILE A 1 111 ? -15.699 1.766 11.071 1.00 94.31 111 ILE A CA 1
ATOM 902 C C . ILE A 1 111 ? -16.240 1.953 9.642 1.00 94.31 111 ILE A C 1
ATOM 904 O O . ILE A 1 111 ? -15.456 1.973 8.693 1.00 94.31 111 ILE A O 1
ATOM 908 N N . GLN A 1 112 ? -17.554 2.150 9.471 1.00 93.94 112 GLN A N 1
ATOM 909 C CA . GLN A 1 112 ? -18.152 2.357 8.144 1.00 93.94 112 GLN A CA 1
ATOM 910 C C . GLN A 1 112 ? -17.616 3.611 7.440 1.00 93.94 112 GLN A C 1
ATOM 912 O O . GLN A 1 112 ? -17.356 3.572 6.234 1.00 93.94 112 GLN A O 1
ATOM 917 N N . VAL A 1 113 ? -17.402 4.710 8.172 1.00 94.75 113 VAL A N 1
ATOM 918 C CA . VAL A 1 113 ? -16.818 5.928 7.593 1.00 94.75 113 VAL A CA 1
ATOM 919 C C . VAL A 1 113 ? -15.350 5.697 7.205 1.00 94.75 113 VAL A C 1
ATOM 921 O O . VAL A 1 113 ? -14.986 6.044 6.078 1.00 94.75 113 VAL A O 1
ATOM 924 N N . LYS A 1 114 ? -14.531 5.029 8.040 1.00 94.00 114 LYS A N 1
ATOM 925 C CA . LYS A 1 114 ? -13.143 4.647 7.684 1.00 94.00 114 LYS A CA 1
ATOM 926 C C . LYS A 1 114 ? -13.099 3.836 6.384 1.00 94.00 114 LYS A C 1
ATOM 928 O O . LYS A 1 114 ? -12.357 4.165 5.457 1.00 94.00 114 LYS A O 1
ATOM 933 N N . ASP A 1 115 ? -13.928 2.801 6.286 1.00 92.44 115 ASP A N 1
ATOM 934 C CA . ASP A 1 115 ? -13.915 1.886 5.143 1.00 92.44 115 ASP A CA 1
ATOM 935 C C . ASP A 1 115 ? -14.440 2.552 3.854 1.00 92.44 115 ASP A C 1
ATOM 937 O O . ASP A 1 115 ? -13.976 2.226 2.757 1.00 92.44 115 ASP A O 1
ATOM 941 N N . SER A 1 116 ? -15.312 3.565 3.968 1.00 93.75 116 SER A N 1
ATOM 942 C CA . SER A 1 116 ? -15.719 4.407 2.831 1.00 93.75 116 SER A CA 1
ATOM 943 C C . SER A 1 116 ? -14.545 5.192 2.217 1.00 93.75 116 SER A C 1
ATOM 945 O O . SER A 1 116 ? -14.476 5.371 0.996 1.00 93.75 116 SER A O 1
ATOM 947 N N . PHE A 1 117 ? -13.576 5.602 3.044 1.00 94.88 117 PHE A N 1
ATOM 948 C CA . PHE A 1 117 ? -12.372 6.309 2.611 1.00 94.88 117 PHE A CA 1
ATOM 949 C C . PHE A 1 117 ? -11.287 5.369 2.068 1.00 94.88 117 PHE A C 1
ATOM 951 O O . PHE A 1 117 ? -10.576 5.744 1.131 1.00 94.88 117 PHE A O 1
ATOM 958 N N . ALA A 1 118 ? -11.184 4.138 2.580 1.00 93.75 118 ALA A N 1
ATOM 959 C CA . ALA A 1 118 ? -10.104 3.198 2.263 1.00 93.75 118 ALA A CA 1
ATOM 960 C C . ALA A 1 118 ? -9.888 2.974 0.748 1.00 93.75 118 ALA A C 1
ATOM 962 O O . ALA A 1 118 ? -8.762 3.065 0.251 1.00 93.75 118 ALA A O 1
ATOM 963 N N . LEU A 1 119 ? -10.963 2.764 -0.025 1.00 93.31 119 LEU A N 1
ATOM 964 C CA . LEU A 1 119 ? -10.883 2.580 -1.485 1.00 93.31 119 LEU A CA 1
ATOM 965 C C . LEU A 1 119 ? -10.379 3.831 -2.226 1.00 93.31 119 LEU A C 1
ATOM 967 O O . LEU A 1 119 ? -9.657 3.732 -3.224 1.00 93.31 119 LEU A O 1
ATOM 971 N N . LYS A 1 120 ? -10.754 5.021 -1.748 1.00 95.50 120 LYS A N 1
ATOM 972 C CA . LYS A 1 120 ? -10.302 6.304 -2.301 1.00 95.50 120 LYS A CA 1
ATOM 973 C C . LYS A 1 120 ? -8.830 6.549 -1.964 1.00 95.50 120 LYS A C 1
ATOM 975 O O . LYS A 1 120 ? -8.092 6.994 -2.844 1.00 95.50 120 LYS A O 1
ATOM 980 N N . TYR A 1 121 ? -8.406 6.205 -0.751 1.00 96.62 121 TYR A N 1
ATOM 981 C CA . TYR A 1 121 ? -7.028 6.341 -0.287 1.00 96.62 121 TYR A CA 1
ATOM 982 C C . TYR A 1 121 ? -6.075 5.429 -1.070 1.00 96.62 121 TYR A C 1
ATOM 984 O O . TYR A 1 121 ? -5.126 5.905 -1.694 1.00 96.62 121 TYR A O 1
ATOM 992 N N . ALA A 1 122 ? -6.400 4.133 -1.158 1.00 94.38 122 ALA A N 1
ATOM 993 C CA . ALA A 1 122 ? -5.641 3.158 -1.942 1.00 94.38 122 ALA A CA 1
ATOM 994 C C . ALA A 1 122 ? -5.493 3.589 -3.414 1.00 94.38 122 ALA A C 1
ATOM 996 O O . ALA A 1 122 ? -4.421 3.453 -4.008 1.00 94.38 122 ALA A O 1
ATOM 997 N N . LYS A 1 123 ? -6.544 4.188 -3.997 1.00 94.69 123 LYS A N 1
ATOM 998 C CA . LYS A 1 123 ? -6.490 4.750 -5.352 1.00 94.69 123 LYS A CA 1
ATOM 999 C C . LYS A 1 123 ? -5.533 5.941 -5.470 1.00 94.69 123 LYS A C 1
ATOM 1001 O O . LYS A 1 123 ? -4.850 6.024 -6.487 1.00 94.69 123 LYS A O 1
ATOM 1006 N N . LEU A 1 124 ? -5.480 6.851 -4.490 1.00 96.06 124 LEU A N 1
ATOM 1007 C CA . LEU A 1 124 ? -4.543 7.987 -4.498 1.00 96.06 124 LEU A CA 1
ATOM 1008 C C . LEU A 1 124 ? -3.087 7.504 -4.424 1.00 96.06 124 LEU A C 1
ATOM 1010 O O . LEU A 1 124 ? -2.270 7.936 -5.239 1.00 96.06 124 LEU A O 1
ATOM 1014 N N . GLY A 1 125 ? -2.796 6.542 -3.541 1.00 93.94 125 GLY A N 1
ATOM 1015 C CA . GLY A 1 125 ? -1.487 5.886 -3.463 1.00 93.94 125 GLY A CA 1
ATOM 1016 C C . GLY A 1 125 ? -1.078 5.226 -4.785 1.00 93.94 125 GLY A C 1
ATOM 1017 O O . GLY A 1 125 ? -0.025 5.549 -5.333 1.00 93.94 125 GLY A O 1
ATOM 1018 N N . TYR A 1 126 ? -1.940 4.376 -5.359 1.00 94.31 126 TYR A N 1
ATOM 1019 C CA . TYR A 1 126 ? -1.648 3.642 -6.602 1.00 94.31 126 TYR A CA 1
ATOM 1020 C C . TYR A 1 126 ? -1.339 4.553 -7.806 1.00 94.31 126 TYR A C 1
ATOM 1022 O O . TYR A 1 126 ? -0.507 4.212 -8.645 1.00 94.31 126 TYR A O 1
ATOM 1030 N N . VAL A 1 127 ? -1.979 5.724 -7.909 1.00 95.12 127 VAL A N 1
ATOM 1031 C CA . VAL A 1 127 ? -1.723 6.679 -9.008 1.00 95.12 127 VAL A CA 1
ATOM 1032 C C . VAL A 1 127 ? -0.602 7.686 -8.706 1.00 95.12 127 VAL A C 1
ATOM 1034 O O . VAL A 1 127 ? -0.434 8.645 -9.458 1.00 95.12 127 VAL A O 1
ATOM 1037 N N . GLY A 1 128 ? 0.154 7.497 -7.618 1.00 95.06 128 GLY A N 1
ATOM 1038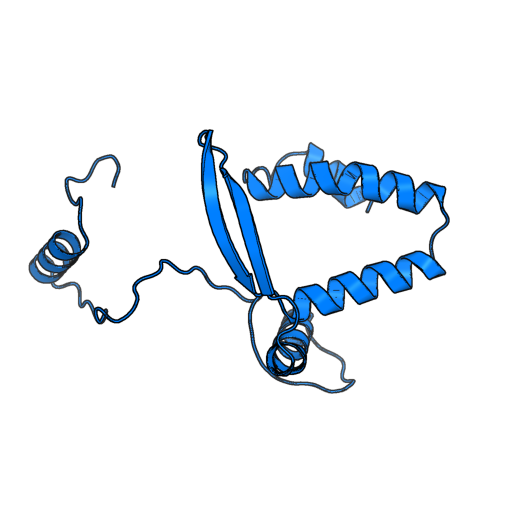 C CA . GLY A 1 128 ? 1.277 8.359 -7.233 1.00 95.06 128 GLY A CA 1
ATOM 1039 C C . GLY A 1 128 ? 0.877 9.722 -6.655 1.00 95.06 128 GLY A C 1
ATOM 1040 O O . GLY A 1 128 ? 1.734 10.586 -6.481 1.00 95.06 128 GLY A O 1
ATOM 1041 N N . ARG A 1 129 ? -0.403 9.931 -6.323 1.00 95.69 129 ARG A N 1
ATOM 1042 C CA . ARG A 1 129 ? -0.936 11.169 -5.719 1.00 95.69 129 ARG A CA 1
ATOM 1043 C C . ARG A 1 129 ? -0.708 11.199 -4.205 1.00 95.69 129 ARG A C 1
ATOM 1045 O O . ARG A 1 129 ? -1.613 11.494 -3.432 1.00 95.69 129 ARG A O 1
ATOM 1052 N N . TRP A 1 130 ? 0.512 10.866 -3.782 1.00 95.25 130 TRP A N 1
ATOM 1053 C CA . TRP A 1 130 ? 0.863 10.829 -2.364 1.00 95.25 130 TRP A CA 1
ATOM 1054 C C . TRP A 1 130 ? 0.848 12.232 -1.747 1.00 95.25 130 TRP A C 1
ATOM 1056 O O . TRP A 1 130 ? 0.296 12.414 -0.674 1.00 95.25 130 TRP A O 1
ATOM 1066 N N . PHE A 1 131 ? 1.364 13.249 -2.438 1.00 96.19 131 PHE A N 1
ATOM 1067 C CA . PHE A 1 131 ? 1.441 14.631 -1.936 1.00 96.19 131 PHE A CA 1
ATOM 1068 C C . PHE A 1 131 ? 0.237 15.500 -2.359 1.00 96.19 131 PHE A C 1
ATOM 1070 O O . PHE A 1 131 ? 0.407 16.655 -2.741 1.00 96.19 131 PHE A O 1
ATOM 1077 N N . GLU A 1 132 ? -0.980 14.941 -2.363 1.00 95.06 132 GLU A N 1
ATOM 1078 C CA . GLU A 1 132 ? -2.210 15.731 -2.541 1.00 95.06 132 GLU A CA 1
ATOM 1079 C C . GLU A 1 132 ? -2.850 16.071 -1.183 1.00 95.06 132 GLU A C 1
ATOM 1081 O O . GLU A 1 132 ? -3.022 15.157 -0.375 1.00 95.06 132 GLU A O 1
ATOM 1086 N N . PRO A 1 133 ? -3.332 17.314 -0.962 1.00 97.19 133 PRO A N 1
ATOM 1087 C CA . PRO A 1 133 ? -4.016 17.698 0.280 1.00 97.19 133 PRO A CA 1
ATOM 1088 C C . PRO A 1 133 ? -5.227 16.821 0.625 1.00 97.19 133 PRO A C 1
ATOM 1090 O O . PRO A 1 133 ? -5.549 16.622 1.789 1.00 97.19 133 PRO A O 1
ATOM 1093 N N . LEU A 1 134 ? -5.881 16.230 -0.383 1.00 95.25 134 LEU A N 1
ATOM 1094 C CA . LEU A 1 134 ? -6.975 15.282 -0.165 1.00 95.25 134 LEU A CA 1
ATOM 1095 C C . LEU A 1 134 ? -6.517 13.988 0.528 1.00 95.25 134 LEU A C 1
ATOM 1097 O O . LEU A 1 134 ? -7.310 13.387 1.237 1.00 95.25 134 LEU A O 1
ATOM 1101 N N . ARG A 1 135 ? -5.267 13.548 0.330 1.00 96.00 135 ARG A N 1
ATOM 1102 C CA . ARG A 1 135 ? -4.687 12.419 1.074 1.00 96.00 135 ARG A CA 1
ATOM 1103 C C . ARG A 1 135 ? -4.355 12.849 2.505 1.00 96.00 135 ARG A C 1
ATOM 1105 O O . ARG A 1 135 ? -4.596 12.082 3.425 1.00 96.00 135 ARG A O 1
ATOM 1112 N N . GLU A 1 136 ? -3.897 14.084 2.694 1.00 95.25 136 GLU A N 1
ATOM 1113 C CA . GLU A 1 136 ? -3.560 14.656 4.010 1.00 95.25 136 GLU A CA 1
ATOM 1114 C C . GLU A 1 136 ? -4.794 14.762 4.910 1.00 95.25 136 GLU A C 1
ATOM 1116 O O . GLU A 1 136 ? -4.803 14.173 5.985 1.00 95.25 136 GLU A O 1
ATOM 1121 N N . SER A 1 137 ? -5.893 15.342 4.421 1.00 95.62 137 SER A N 1
ATOM 1122 C CA . SER A 1 137 ? -7.169 15.373 5.156 1.00 95.62 137 SER A CA 1
ATOM 1123 C C . SER A 1 137 ? -7.830 13.997 5.348 1.00 95.62 137 SER A C 1
ATOM 1125 O O . SER A 1 137 ? -8.820 13.897 6.066 1.00 95.62 137 SER A O 1
ATOM 1127 N N . MET A 1 138 ? -7.331 12.938 4.696 1.00 95.44 138 MET A N 1
ATOM 1128 C CA . MET A 1 138 ? -7.746 11.554 4.965 1.00 95.44 138 MET A CA 1
ATOM 1129 C C . MET A 1 138 ? -6.849 10.886 6.018 1.00 95.44 138 MET A C 1
ATOM 1131 O O . MET A 1 138 ? -7.359 10.113 6.821 1.00 95.44 138 MET A O 1
ATOM 1135 N N . ASP A 1 139 ? -5.550 11.200 6.065 1.00 92.81 139 ASP A N 1
ATOM 1136 C CA . ASP A 1 139 ? -4.651 10.743 7.139 1.00 92.81 139 ASP A CA 1
ATOM 1137 C C . ASP A 1 139 ? -5.006 11.365 8.498 1.00 92.81 139 ASP A C 1
ATOM 1139 O O . ASP A 1 139 ? -4.874 10.705 9.522 1.00 92.81 139 ASP A O 1
ATOM 1143 N N . GLU A 1 140 ? -5.519 12.599 8.520 1.00 93.56 140 GLU A N 1
ATOM 1144 C CA . GLU A 1 140 ? -6.026 13.253 9.740 1.00 93.56 140 GLU A CA 1
ATOM 1145 C C . GLU A 1 140 ? -7.277 12.568 10.345 1.00 93.56 140 GLU A C 1
ATOM 1147 O O . GLU A 1 140 ? -7.722 12.962 11.423 1.00 93.56 140 GLU A O 1
ATOM 1152 N N . PHE A 1 141 ? -7.851 11.554 9.677 1.00 90.38 141 PHE A N 1
ATOM 1153 C CA . PHE A 1 141 ? -9.111 10.902 10.063 1.00 90.38 141 PHE A CA 1
ATOM 1154 C C . PHE A 1 141 ? -9.010 9.401 10.442 1.00 90.38 141 PHE A C 1
ATOM 1156 O O . PHE A 1 141 ? -9.904 8.908 11.131 1.00 90.38 141 PHE A O 1
ATOM 1163 N N . MET A 1 142 ? -8.001 8.646 9.974 1.00 86.75 142 MET A N 1
ATOM 1164 C CA . MET A 1 142 ? -8.048 7.158 9.881 1.00 86.75 142 MET A CA 1
ATOM 1165 C C . MET A 1 142 ? -7.335 6.341 10.976 1.00 86.75 142 MET A C 1
ATOM 1167 O O . MET A 1 142 ? -7.774 5.174 11.177 1.00 86.75 142 MET A O 1
#

Radius of gyration: 20.56 Å; chains: 1; bounding box: 54×38×52 Å

Sequence (142 aa):
MREWNITRKEYAIEYAKKHNVLVAVTNKTIYSRDWNLWHLSHELMGRDISPASLLVELNEVSGRHEIGRIDMVENRLVGMKSRGVYETPGGTILFTIERELKSLALDRETIQVKDSFALKYAKLGYVGRWFEPLRESMDEFM

Secondary structure (DSSP, 8-state):
-TT----SHHHHHHHHHHTT------S--SS-----TTS-----SSS---HHHHHHHHHHHHHTTTTTEEEEEEE-TTS-EEEEEEE-HHHHHHHHHHHHHHHHHS-HHHHHHHHHHHHHHHHHHHTT-TT-HHHHHHHTT-

Foldseek 3Di:
DVPDPCPDPVVVVVVCVVVVNDDPDDPPDPDDDDDDLLAEADDDDDDDDDPSHQSRHQNVVQVVVQAAWDWDWDQAPVGDIDIDIDRRRSVRVVVVVVVVVCVVVDDDVLVVVLVVCPVVLVVCVRNVVCPDVVNVVNVVRD

Organism: Lupinus luteus (NCBI:txid3873)

InterPro domains:
  IPR001518 Argininosuccinate synthase [PTHR11587] (46-142)
  IPR014729 Rossmann-like alpha/beta/alpha sandwich fold [G3DSA:3.40.50.620] (2-32)
  IPR024074 Argininosuccinate synthetase, catalytic/multimerisation domain body [G3DSA:3.90.1260.10] (33-44)
  IPR024074 Argininosuccinate synthetase, catalytic/multimerisation domain body [G3DSA:3.90.1260.10] (46-142)
  IPR024074 Argininosuccinate synthetase, catalytic/multimerisation domain body [SSF69864] (29-141)
  IPR048268 Arginosuccinate synthase C-terminal domain [PF20979] (44-141)

pLDDT: mean 85.24, std 14.21, range [31.45, 97.19]